Protein AF-A0A934EGH6-F1 (afdb_monomer)

Sequence (91 aa):
MLNAIQQASKSDNQLARLLSDASEYAHIYLLARQRQKGCDGMGELATMKEEFRAVVDKMIQYSQEKKYISQDALYDIDSLAGEIVKGQHPS

Secondary structure (DSSP, 8-state):
-HHHHHHHTTT-HHHHHHHHHHHHHHHHHHHHHHH--TTTTHHHHHHHHHHHHHHHHHHHHHHHHTTSS-TT----HHHHHHHHHHTT---

pLDDT: mean 88.47, std 11.52, range [35.78, 96.31]

Radius of gyration: 13.62 Å; Cα contacts (8 Å, |Δi|>4): 67; chains: 1; bounding box: 30×30×40 Å

Mean predicted aligned error: 4.58 Å

Structure (mmCIF, N/CA/C/O backbone):
data_AF-A0A934EGH6-F1
#
_entry.id   AF-A0A934EGH6-F1
#
loop_
_atom_site.group_PDB
_atom_site.id
_atom_site.type_symbol
_atom_site.label_atom_id
_atom_site.label_alt_id
_atom_site.label_comp_id
_atom_site.label_asym_id
_atom_site.label_entity_id
_atom_site.label_seq_id
_atom_site.pdbx_PDB_ins_code
_atom_site.Cartn_x
_atom_site.Cartn_y
_atom_site.Cartn_z
_atom_site.occupancy
_atom_site.B_iso_or_equiv
_atom_site.auth_seq_id
_atom_site.auth_comp_id
_atom_site.auth_asym_id
_atom_site.auth_atom_id
_atom_site.pdbx_PDB_model_num
ATOM 1 N N . MET A 1 1 ? -10.487 2.566 0.547 1.00 86.81 1 MET A N 1
ATOM 2 C CA . MET A 1 1 ? -9.591 1.637 1.272 1.00 86.81 1 MET A CA 1
ATOM 3 C C . MET A 1 1 ? -8.518 2.391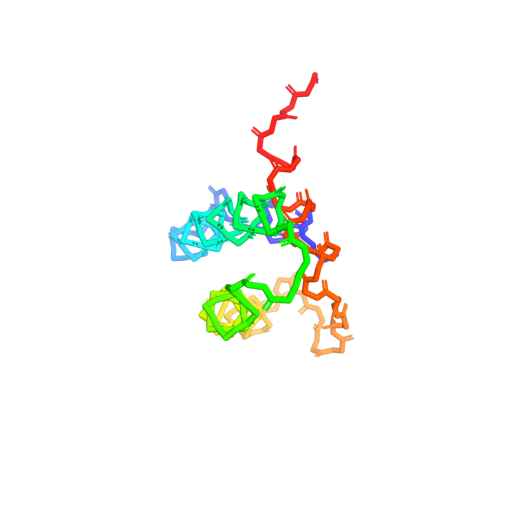 2.053 1.00 86.81 1 MET A C 1
ATOM 5 O O . MET A 1 1 ? -8.557 2.350 3.275 1.00 86.81 1 MET A O 1
ATOM 9 N N . LEU A 1 2 ? -7.615 3.119 1.383 1.00 88.69 2 LEU A N 1
ATOM 10 C CA . LEU A 1 2 ? -6.448 3.747 2.017 1.00 88.69 2 LEU A CA 1
ATOM 11 C C . LEU A 1 2 ? -6.788 4.685 3.189 1.00 88.69 2 LEU A C 1
ATOM 13 O O . LEU A 1 2 ? -6.161 4.589 4.234 1.00 88.69 2 LEU A O 1
ATOM 17 N N . ASN A 1 3 ? -7.836 5.509 3.079 1.00 90.00 3 ASN A N 1
ATOM 18 C CA . ASN A 1 3 ? -8.273 6.366 4.190 1.00 90.00 3 ASN A CA 1
ATOM 19 C C . ASN A 1 3 ? -8.609 5.570 5.470 1.00 90.00 3 ASN A C 1
ATOM 21 O O . ASN A 1 3 ? -8.266 5.995 6.565 1.00 90.00 3 ASN A O 1
ATOM 25 N N . ALA A 1 4 ? -9.240 4.395 5.354 1.00 91.62 4 ALA A N 1
ATOM 26 C CA . ALA A 1 4 ? -9.537 3.556 6.519 1.00 91.62 4 ALA A CA 1
ATOM 27 C C . ALA A 1 4 ? -8.249 3.010 7.158 1.00 91.62 4 ALA A C 1
ATOM 29 O O . ALA A 1 4 ? -8.111 3.035 8.378 1.00 91.62 4 ALA A O 1
ATOM 30 N N . ILE A 1 5 ? -7.283 2.607 6.326 1.00 92.38 5 ILE A N 1
ATOM 31 C CA . ILE A 1 5 ? -5.951 2.167 6.760 1.00 92.38 5 ILE A CA 1
ATOM 32 C C . ILE A 1 5 ? -5.216 3.301 7.491 1.00 92.38 5 ILE A C 1
ATOM 34 O O . ILE A 1 5 ? -4.708 3.089 8.587 1.00 92.38 5 ILE A O 1
ATOM 38 N N . GLN A 1 6 ? -5.221 4.517 6.936 1.00 92.25 6 GLN A N 1
ATOM 39 C CA . GLN A 1 6 ? -4.586 5.696 7.540 1.00 92.25 6 GLN A CA 1
ATOM 40 C C . GLN A 1 6 ? -5.234 6.128 8.861 1.00 92.25 6 GLN A C 1
ATOM 42 O O . GLN A 1 6 ? -4.561 6.644 9.750 1.00 92.25 6 GLN A O 1
ATOM 47 N N . GLN A 1 7 ? -6.551 5.966 9.004 1.00 93.19 7 GLN A N 1
ATOM 48 C CA . GLN A 1 7 ? -7.220 6.255 10.272 1.00 93.19 7 GLN A CA 1
ATOM 49 C C . GLN A 1 7 ? -6.888 5.186 11.316 1.00 93.19 7 GLN A C 1
ATOM 51 O O . GLN A 1 7 ? -6.552 5.530 12.447 1.00 93.19 7 GLN A O 1
ATOM 56 N N . ALA A 1 8 ? -6.916 3.906 10.935 1.00 93.44 8 ALA A N 1
ATOM 57 C CA . ALA A 1 8 ? -6.575 2.801 11.828 1.00 93.44 8 ALA A CA 1
ATOM 58 C C . ALA A 1 8 ? -5.104 2.848 12.281 1.00 93.44 8 ALA A C 1
ATOM 60 O O . ALA A 1 8 ? -4.809 2.604 13.452 1.00 93.44 8 ALA A O 1
ATOM 61 N N . SER A 1 9 ? -4.182 3.253 11.402 1.00 94.19 9 SER A N 1
ATOM 62 C CA . SER A 1 9 ? -2.754 3.355 11.724 1.00 94.19 9 SER A CA 1
ATOM 63 C C . SER A 1 9 ? -2.437 4.394 12.802 1.00 94.19 9 SER A C 1
ATOM 65 O O . SER A 1 9 ? -1.374 4.336 13.406 1.00 94.19 9 SER A O 1
ATOM 67 N N . LYS A 1 10 ? -3.339 5.342 13.090 1.00 93.69 10 LYS A N 1
ATOM 68 C CA . LYS A 1 10 ? -3.155 6.299 14.198 1.00 93.69 10 LYS A CA 1
ATOM 69 C C . LYS A 1 10 ? -3.208 5.634 15.573 1.00 93.69 10 LYS A C 1
ATOM 71 O O . LYS A 1 10 ? -2.761 6.227 16.550 1.00 93.69 10 LYS A O 1
ATOM 76 N N . SER A 1 11 ? -3.791 4.441 15.661 1.00 94.12 11 SER A N 1
ATOM 77 C CA . SER A 1 11 ? -3.955 3.697 16.914 1.00 94.12 11 SER A CA 1
ATOM 78 C C . SER A 1 11 ? -3.358 2.288 16.860 1.00 94.12 11 SER A C 1
ATOM 80 O O . SER A 1 11 ? -3.230 1.651 17.902 1.00 94.12 11 SER A O 1
ATOM 82 N N . ASP A 1 12 ? -2.964 1.810 15.678 1.00 95.88 12 ASP A N 1
ATOM 83 C CA . ASP A 1 12 ? -2.284 0.533 15.476 1.00 95.88 12 ASP A CA 1
ATOM 84 C C . ASP A 1 12 ? -0.844 0.764 14.986 1.00 95.88 12 ASP A C 1
ATOM 86 O O . ASP A 1 12 ? -0.599 1.090 13.822 1.00 95.88 12 ASP A O 1
ATOM 90 N N . ASN A 1 13 ? 0.121 0.571 15.890 1.00 95.62 13 ASN A N 1
ATOM 91 C CA . ASN A 1 13 ? 1.547 0.780 15.618 1.00 95.62 13 ASN A CA 1
ATOM 92 C C . ASN A 1 13 ? 2.104 -0.169 14.549 1.00 95.62 13 ASN A C 1
ATOM 94 O O . ASN A 1 13 ? 3.029 0.194 13.819 1.00 95.62 13 ASN A O 1
ATOM 98 N N . GLN A 1 14 ? 1.576 -1.392 14.459 1.00 95.69 14 GLN A N 1
ATOM 99 C CA . GLN A 1 14 ? 2.027 -2.347 13.453 1.00 95.69 14 GLN A CA 1
ATOM 100 C C . GLN A 1 14 ? 1.528 -1.919 12.074 1.00 95.69 14 GLN A C 1
ATOM 102 O O . GLN A 1 14 ? 2.303 -1.930 11.117 1.00 95.69 14 GLN A O 1
ATOM 107 N N . LEU A 1 15 ? 0.278 -1.462 11.985 1.00 95.50 15 LEU A N 1
ATOM 108 C CA . LEU A 1 15 ? -0.254 -0.898 10.751 1.00 95.50 15 LEU A CA 1
ATOM 109 C C . LEU A 1 15 ? 0.452 0.407 10.357 1.00 95.50 15 LEU A C 1
ATOM 111 O O . LEU A 1 15 ? 0.724 0.611 9.178 1.00 95.50 15 LEU A O 1
ATOM 115 N N . ALA A 1 16 ? 0.804 1.260 11.323 1.00 95.25 16 ALA A N 1
ATOM 116 C CA . ALA A 1 16 ? 1.597 2.465 11.076 1.00 95.25 16 ALA A CA 1
ATOM 117 C C . ALA A 1 16 ? 2.955 2.143 10.447 1.00 95.25 16 ALA A C 1
ATOM 119 O O . ALA A 1 16 ? 3.357 2.793 9.482 1.00 95.25 16 ALA A O 1
ATOM 120 N N . ARG A 1 17 ? 3.634 1.105 10.946 1.00 96.12 17 ARG A N 1
ATOM 121 C CA . ARG A 1 17 ? 4.897 0.637 10.372 1.00 96.12 17 ARG A CA 1
ATOM 122 C C . ARG A 1 17 ? 4.711 0.105 8.952 1.00 96.12 17 ARG A C 1
ATOM 124 O O . ARG A 1 17 ? 5.440 0.521 8.064 1.00 96.12 17 ARG A O 1
ATOM 131 N N . LEU A 1 18 ? 3.703 -0.740 8.724 1.00 96.31 18 LEU A N 1
ATOM 132 C CA . LEU A 1 18 ? 3.403 -1.277 7.391 1.00 96.31 18 LEU A CA 1
ATOM 133 C C . LEU A 1 18 ? 3.070 -0.169 6.382 1.00 96.31 18 LEU A C 1
ATOM 135 O O . LEU A 1 18 ? 3.508 -0.228 5.238 1.00 96.31 18 LEU A O 1
ATOM 139 N N . LEU A 1 19 ? 2.328 0.856 6.809 1.00 94.75 19 LEU A N 1
ATOM 140 C CA . LEU A 1 19 ? 2.012 2.017 5.981 1.00 94.75 19 LEU A CA 1
ATOM 141 C C . LEU A 1 19 ? 3.259 2.865 5.679 1.00 94.75 19 LEU A C 1
ATOM 143 O O . LEU A 1 19 ? 3.404 3.361 4.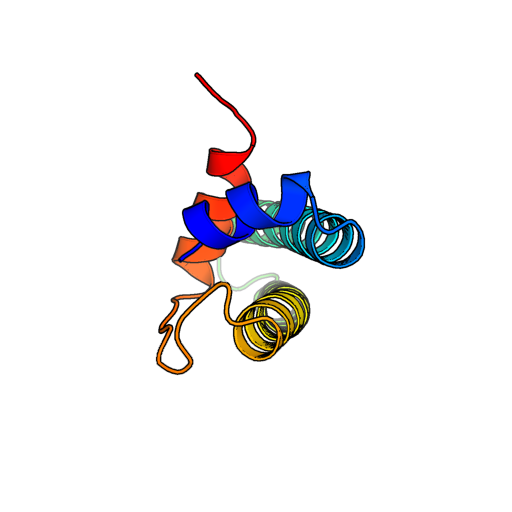562 1.00 94.75 19 LEU A O 1
ATOM 147 N N . SER A 1 20 ? 4.161 3.019 6.653 1.00 94.25 20 SER A N 1
ATOM 148 C CA . SER A 1 20 ? 5.449 3.693 6.459 1.00 94.25 20 SER A CA 1
ATOM 149 C C . SER A 1 20 ? 6.312 2.951 5.438 1.00 94.25 20 SER A C 1
ATOM 151 O O . SER A 1 20 ? 6.789 3.569 4.487 1.00 94.25 20 SER A O 1
ATOM 153 N N . ASP A 1 21 ? 6.449 1.632 5.587 1.00 94.94 21 ASP A N 1
ATOM 154 C CA . ASP A 1 21 ? 7.195 0.786 4.655 1.00 94.94 21 ASP A CA 1
ATOM 155 C C . ASP A 1 21 ? 6.574 0.884 3.250 1.00 94.94 21 ASP A C 1
ATOM 157 O O . ASP A 1 21 ? 7.262 1.189 2.279 1.00 94.94 21 ASP A O 1
ATOM 161 N N . ALA A 1 22 ? 5.248 0.742 3.128 1.00 95.25 2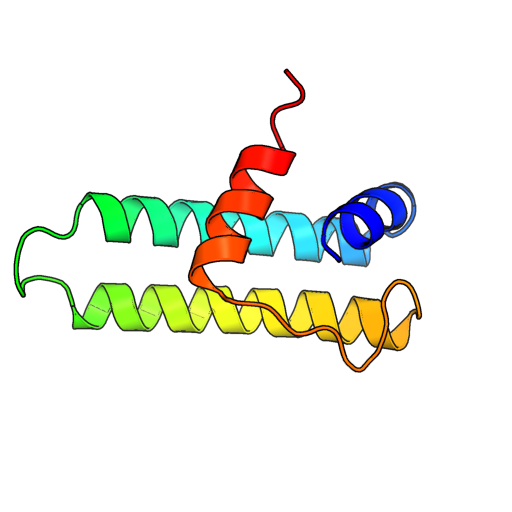2 ALA A N 1
ATOM 162 C CA . ALA A 1 22 ? 4.557 0.863 1.842 1.00 95.25 22 ALA A CA 1
ATOM 163 C C . ALA A 1 22 ? 4.813 2.224 1.174 1.00 95.25 22 ALA A C 1
ATOM 165 O O . ALA A 1 22 ? 4.961 2.299 -0.045 1.00 95.25 22 ALA A O 1
ATOM 166 N N . SER A 1 23 ? 4.908 3.298 1.958 1.00 94.81 23 SER A N 1
ATOM 167 C CA . SER A 1 23 ? 5.213 4.629 1.439 1.00 94.81 23 SER A CA 1
ATOM 168 C C . SER A 1 23 ? 6.646 4.786 0.943 1.00 94.81 23 SER A C 1
ATOM 170 O O . SER A 1 23 ? 6.860 5.492 -0.044 1.00 94.81 23 SER A O 1
ATOM 172 N N . GLU A 1 24 ? 7.625 4.178 1.608 1.00 94.81 24 GLU A N 1
ATOM 173 C CA . GLU A 1 24 ? 9.019 4.220 1.163 1.00 94.81 24 GLU A CA 1
ATOM 174 C C . GLU A 1 24 ? 9.167 3.511 -0.189 1.00 94.81 24 GLU A C 1
ATOM 176 O O . GLU A 1 24 ? 9.680 4.087 -1.152 1.00 94.81 24 GLU A O 1
ATOM 181 N N . TYR A 1 25 ? 8.601 2.307 -0.303 1.00 95.06 25 TYR A N 1
ATOM 182 C CA . TYR A 1 25 ? 8.616 1.547 -1.550 1.00 95.06 25 TYR A CA 1
ATOM 183 C C . TYR A 1 25 ? 7.805 2.236 -2.655 1.00 95.06 25 TYR A C 1
ATOM 185 O O . TYR A 1 25 ? 8.245 2.253 -3.805 1.00 95.06 25 TYR A O 1
ATOM 193 N N . ALA A 1 26 ? 6.676 2.878 -2.326 1.00 94.50 26 ALA A N 1
ATOM 194 C CA . ALA A 1 26 ? 5.911 3.678 -3.283 1.00 94.50 26 ALA A CA 1
ATOM 195 C C . ALA A 1 26 ? 6.737 4.848 -3.841 1.00 94.50 26 ALA A C 1
ATOM 197 O O . ALA A 1 26 ? 6.727 5.084 -5.051 1.00 94.50 26 ALA A O 1
ATOM 198 N N . HIS A 1 27 ? 7.486 5.562 -2.992 1.00 93.25 27 HIS A N 1
ATOM 199 C CA . HIS A 1 27 ? 8.377 6.633 -3.440 1.00 93.25 27 HIS A CA 1
ATOM 200 C C . HIS A 1 27 ? 9.476 6.113 -4.369 1.00 93.25 27 HIS A C 1
ATOM 202 O O . HIS A 1 27 ? 9.683 6.688 -5.439 1.00 93.25 27 HIS A O 1
ATOM 208 N N . ILE A 1 28 ? 10.155 5.025 -3.993 1.00 92.25 28 ILE A N 1
ATOM 209 C CA . ILE A 1 28 ? 11.217 4.415 -4.806 1.00 92.25 28 ILE A CA 1
ATOM 210 C C . ILE A 1 28 ? 10.658 3.986 -6.166 1.00 92.25 28 ILE A C 1
ATOM 212 O O . ILE A 1 28 ? 11.209 4.355 -7.206 1.00 92.25 28 ILE A O 1
ATOM 216 N N . TYR A 1 29 ? 9.523 3.285 -6.161 1.00 93.50 29 TYR A N 1
ATOM 217 C CA . TYR A 1 29 ? 8.842 2.829 -7.365 1.00 93.50 29 TYR A CA 1
ATOM 218 C C . TYR A 1 29 ? 8.464 3.992 -8.291 1.00 93.50 29 TYR A C 1
ATOM 220 O O . TYR A 1 29 ? 8.784 3.973 -9.481 1.00 93.50 29 TYR A O 1
ATOM 228 N N . LEU A 1 30 ? 7.828 5.039 -7.759 1.00 92.25 30 LEU A N 1
ATOM 229 C CA . LEU A 1 30 ? 7.412 6.195 -8.553 1.00 92.25 30 LEU A CA 1
ATOM 230 C C . LEU A 1 30 ? 8.605 6.985 -9.099 1.00 92.25 30 LEU A C 1
ATOM 232 O O . LEU A 1 30 ? 8.5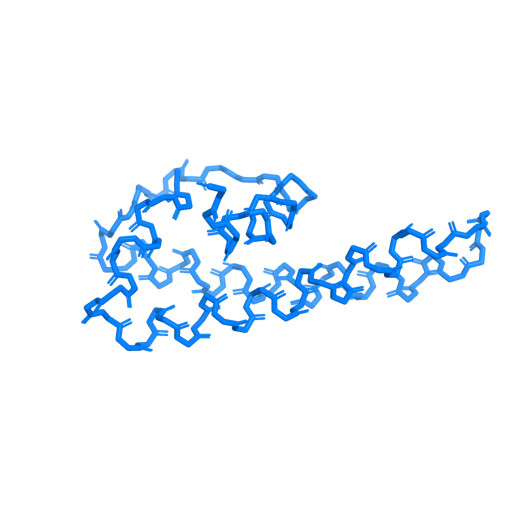50 7.450 -10.239 1.00 92.25 30 LEU A O 1
ATOM 236 N N . LEU A 1 31 ? 9.687 7.119 -8.327 1.00 90.94 31 LEU A N 1
ATOM 237 C CA . LEU A 1 31 ? 10.920 7.756 -8.791 1.00 90.94 31 LEU A CA 1
ATOM 238 C C . LEU A 1 31 ? 11.569 6.957 -9.923 1.00 90.94 31 LEU A C 1
ATOM 240 O O . LEU A 1 31 ? 11.960 7.544 -10.931 1.00 90.94 31 LEU A O 1
ATOM 244 N N . ALA A 1 32 ? 11.652 5.633 -9.791 1.00 89.56 32 ALA A N 1
ATOM 245 C CA . ALA A 1 32 ? 12.160 4.764 -10.847 1.00 89.56 32 ALA A CA 1
ATOM 246 C C . ALA A 1 32 ? 11.285 4.844 -12.105 1.00 89.56 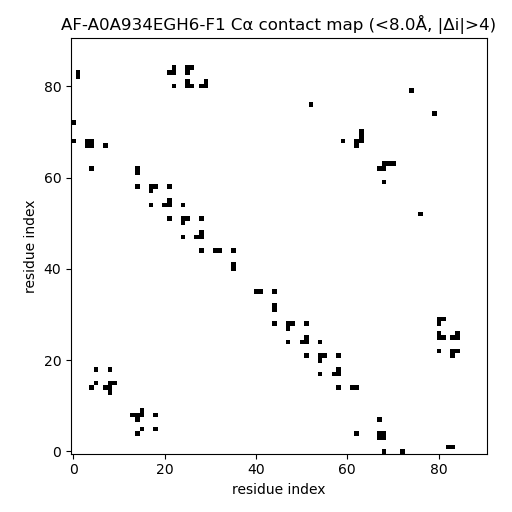32 ALA A C 1
ATOM 248 O O . ALA A 1 32 ? 11.807 5.025 -13.205 1.00 89.56 32 ALA A O 1
ATOM 249 N N . ARG A 1 33 ? 9.956 4.837 -11.940 1.00 89.25 33 ARG A N 1
ATOM 250 C CA . ARG A 1 33 ? 8.996 4.976 -13.045 1.00 89.25 33 ARG A CA 1
ATOM 251 C C . ARG A 1 33 ? 9.135 6.312 -13.776 1.00 89.25 33 ARG A C 1
ATOM 253 O O . ARG A 1 33 ? 9.024 6.349 -14.993 1.00 89.25 33 ARG A O 1
ATOM 260 N N . GLN A 1 34 ? 9.389 7.407 -13.056 1.00 87.88 34 GLN A N 1
ATOM 261 C CA . GLN A 1 34 ? 9.627 8.727 -13.659 1.00 87.88 34 GLN A CA 1
ATOM 262 C C . GLN A 1 34 ? 10.980 8.822 -14.378 1.00 87.88 34 GLN A C 1
ATOM 264 O O . GLN A 1 34 ? 11.111 9.564 -15.352 1.00 87.88 34 GLN A O 1
ATOM 269 N N . ARG A 1 35 ? 11.998 8.113 -13.879 1.00 84.56 35 ARG A N 1
ATOM 270 C CA . ARG A 1 35 ? 13.354 8.111 -14.449 1.00 84.56 35 ARG A CA 1
ATOM 271 C C . ARG A 1 35 ? 13.496 7.177 -15.643 1.00 84.56 35 ARG A C 1
ATOM 273 O O . ARG A 1 35 ? 14.392 7.400 -16.455 1.00 84.56 35 ARG A O 1
ATOM 280 N N . GLN A 1 36 ? 12.632 6.172 -15.758 1.00 79.38 36 GLN A N 1
ATOM 281 C CA . GLN A 1 36 ? 12.618 5.264 -16.892 1.00 79.38 36 GLN A CA 1
ATOM 282 C C . GLN A 1 36 ? 12.380 6.045 -18.194 1.00 79.38 36 GLN A C 1
ATOM 284 O O . GLN A 1 36 ? 11.328 6.650 -18.403 1.00 79.38 36 GLN A O 1
ATOM 289 N N . LYS A 1 37 ? 13.374 6.026 -19.085 1.00 71.69 37 LYS A N 1
ATOM 290 C CA . LYS A 1 37 ? 13.285 6.576 -20.441 1.00 71.69 37 LYS A CA 1
ATOM 291 C C . LYS A 1 37 ? 13.527 5.444 -21.435 1.00 71.69 37 LYS A C 1
ATOM 293 O O . LYS A 1 37 ? 14.640 4.942 -21.539 1.00 71.69 37 LYS A O 1
ATOM 298 N N . GLY A 1 38 ? 12.500 5.065 -22.193 1.00 70.06 38 GLY A N 1
ATOM 299 C CA . GLY A 1 38 ? 12.598 3.967 -23.162 1.00 70.06 38 GLY A CA 1
ATOM 300 C C . GLY A 1 38 ? 12.596 2.579 -22.508 1.00 70.06 38 GLY A C 1
ATOM 301 O O . GLY A 1 38 ? 12.012 2.400 -21.445 1.00 70.06 38 GLY A O 1
ATOM 302 N N . CYS A 1 39 ? 13.207 1.586 -23.166 1.00 69.50 39 CYS A N 1
ATOM 303 C CA . CYS A 1 39 ? 13.235 0.189 -22.692 1.00 69.50 39 CYS A CA 1
ATOM 304 C C . CYS A 1 39 ? 14.310 -0.087 -21.624 1.00 69.50 39 CYS A C 1
ATOM 306 O O . CYS A 1 39 ? 14.323 -1.167 -21.032 1.00 69.50 39 CYS A O 1
ATOM 308 N N . ASP A 1 40 ? 15.214 0.862 -21.387 1.00 65.62 40 ASP A N 1
ATOM 309 C CA . ASP A 1 40 ? 16.285 0.723 -20.403 1.00 65.62 40 ASP A CA 1
ATOM 310 C C . ASP A 1 40 ? 15.704 0.717 -18.974 1.00 65.62 40 ASP A C 1
ATOM 312 O O . ASP A 1 40 ? 14.759 1.454 -18.674 1.00 65.62 40 ASP A O 1
ATOM 316 N N . GLY A 1 41 ? 16.197 -0.169 -18.105 1.00 71.62 41 GLY A N 1
ATOM 317 C CA . GLY A 1 41 ? 15.704 -0.310 -16.727 1.00 71.62 41 GLY A CA 1
ATOM 318 C C . GLY A 1 41 ? 14.313 -0.950 -16.561 1.00 71.62 41 GLY A C 1
ATOM 319 O O . GLY A 1 41 ? 13.754 -0.908 -15.466 1.00 71.62 41 GLY A O 1
ATOM 320 N N . MET A 1 42 ? 13.724 -1.563 -17.602 1.00 78.00 42 MET A N 1
ATOM 321 C CA . MET A 1 42 ? 12.407 -2.229 -17.497 1.00 78.00 42 MET A CA 1
ATOM 322 C C . MET A 1 42 ? 12.395 -3.402 -16.506 1.00 78.00 42 MET A C 1
ATOM 324 O O . MET A 1 42 ? 11.406 -3.583 -15.799 1.00 78.00 42 MET A O 1
ATOM 328 N N . GLY A 1 43 ? 13.497 -4.155 -16.415 1.00 84.81 43 GLY A N 1
ATOM 329 C CA . GLY A 1 43 ? 13.651 -5.228 -15.428 1.00 84.81 43 GLY A CA 1
ATOM 330 C C . GLY A 1 43 ? 13.728 -4.699 -13.995 1.00 84.81 43 GLY A C 1
ATOM 331 O O . GLY A 1 43 ? 13.015 -5.181 -13.126 1.00 84.81 43 GLY A O 1
ATOM 332 N N . GLU A 1 44 ? 14.521 -3.653 -13.758 1.00 86.25 44 GLU A N 1
ATOM 333 C CA . GLU A 1 44 ? 14.649 -3.036 -12.430 1.00 86.25 44 GLU A CA 1
ATOM 334 C C . GLU A 1 44 ? 13.333 -2.409 -11.963 1.00 86.25 44 GLU A C 1
ATOM 336 O O . GLU A 1 44 ? 12.940 -2.577 -10.809 1.00 86.25 44 GLU A O 1
ATOM 341 N N . LEU A 1 45 ? 12.608 -1.740 -12.867 1.00 90.12 45 LEU A N 1
ATOM 342 C CA . LEU A 1 45 ? 11.292 -1.193 -12.554 1.00 90.12 45 LEU A CA 1
ATOM 343 C C . LEU A 1 45 ? 10.282 -2.297 -12.211 1.00 90.12 45 LEU A C 1
ATOM 345 O O . LEU A 1 45 ? 9.468 -2.107 -11.306 1.00 90.12 45 LEU A O 1
ATOM 349 N N . ALA A 1 46 ? 10.324 -3.431 -12.918 1.00 90.38 46 ALA A N 1
ATOM 350 C CA . ALA A 1 46 ? 9.480 -4.581 -12.608 1.00 90.38 46 ALA A CA 1
ATOM 351 C C . ALA A 1 46 ? 9.788 -5.123 -11.205 1.00 90.38 46 ALA A C 1
ATOM 353 O O . ALA A 1 46 ? 8.867 -5.236 -10.400 1.00 90.38 46 ALA A O 1
ATOM 354 N N . THR A 1 47 ? 11.066 -5.313 -10.868 1.00 91.75 47 THR A N 1
ATOM 355 C CA . THR A 1 47 ? 11.481 -5.736 -9.523 1.00 91.75 47 THR A CA 1
ATOM 356 C C . THR A 1 47 ? 10.997 -4.761 -8.448 1.00 91.75 47 THR A C 1
ATOM 358 O O . THR A 1 47 ? 10.399 -5.176 -7.461 1.00 91.75 47 THR A O 1
ATOM 361 N N . MET A 1 48 ? 11.174 -3.449 -8.641 1.00 93.00 48 MET A N 1
ATOM 362 C CA . MET A 1 48 ? 10.699 -2.447 -7.673 1.00 93.00 48 MET A CA 1
ATOM 363 C C . MET A 1 48 ? 9.174 -2.454 -7.523 1.00 93.00 48 MET A C 1
ATOM 365 O O . MET A 1 48 ? 8.659 -2.241 -6.424 1.00 93.00 48 MET A O 1
ATOM 369 N N . LYS A 1 49 ? 8.444 -2.712 -8.614 1.00 94.31 49 LYS A N 1
ATOM 370 C CA . LYS A 1 49 ? 6.987 -2.865 -8.589 1.00 94.31 49 LYS A CA 1
ATOM 371 C C . LYS A 1 49 ? 6.570 -4.094 -7.781 1.00 94.31 49 LYS A C 1
ATOM 373 O O . LYS A 1 49 ? 5.606 -4.010 -7.023 1.00 94.31 49 LYS A O 1
ATOM 378 N N 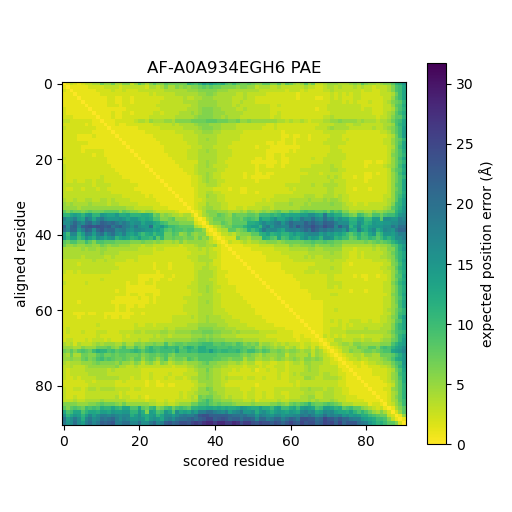. GLU A 1 50 ? 7.271 -5.213 -7.941 1.00 94.94 50 GLU A N 1
ATOM 379 C CA . GLU A 1 50 ? 7.006 -6.450 -7.200 1.00 94.94 50 GLU A CA 1
ATOM 380 C C . GLU A 1 50 ? 7.303 -6.298 -5.707 1.00 94.94 50 GLU A C 1
ATOM 382 O O . GLU A 1 50 ? 6.463 -6.655 -4.883 1.00 94.94 50 GLU A O 1
ATOM 387 N N . GLU A 1 51 ? 8.430 -5.681 -5.356 1.00 94.56 51 GLU A N 1
ATOM 388 C CA . GLU A 1 51 ? 8.788 -5.402 -3.963 1.00 94.56 51 GLU A CA 1
ATOM 389 C C . GLU A 1 51 ? 7.761 -4.476 -3.294 1.00 94.56 51 GLU A C 1
ATOM 391 O O . GLU A 1 51 ? 7.262 -4.764 -2.203 1.00 94.56 51 GLU A O 1
ATOM 396 N N . PHE A 1 52 ? 7.360 -3.398 -3.978 1.00 95.44 52 PHE A N 1
ATOM 397 C CA . PHE A 1 52 ? 6.298 -2.517 -3.493 1.00 95.44 52 PHE A CA 1
ATOM 398 C C . PHE A 1 52 ? 4.971 -3.267 -3.316 1.00 95.44 52 PHE A C 1
ATOM 400 O O . PHE A 1 52 ? 4.314 -3.136 -2.278 1.00 95.44 52 PHE A O 1
ATOM 407 N N . ARG A 1 53 ? 4.595 -4.101 -4.291 1.00 96.12 53 ARG A N 1
ATOM 408 C CA . ARG A 1 53 ? 3.390 -4.930 -4.212 1.00 96.12 53 ARG A CA 1
ATOM 409 C C . ARG A 1 53 ? 3.427 -5.870 -3.012 1.00 96.12 53 ARG A C 1
ATOM 411 O O . ARG A 1 53 ? 2.439 -5.938 -2.290 1.00 96.12 53 ARG A O 1
ATOM 418 N N . ALA A 1 54 ? 4.554 -6.525 -2.747 1.00 95.75 54 ALA A N 1
ATOM 419 C CA . ALA A 1 54 ? 4.690 -7.433 -1.613 1.00 95.75 54 ALA A CA 1
ATOM 420 C C . ALA A 1 54 ? 4.477 -6.724 -0.263 1.00 95.75 54 ALA A C 1
ATOM 422 O O . ALA A 1 54 ? 3.895 -7.300 0.660 1.00 95.75 54 ALA A O 1
ATOM 423 N N . VAL A 1 55 ? 4.923 -5.471 -0.131 1.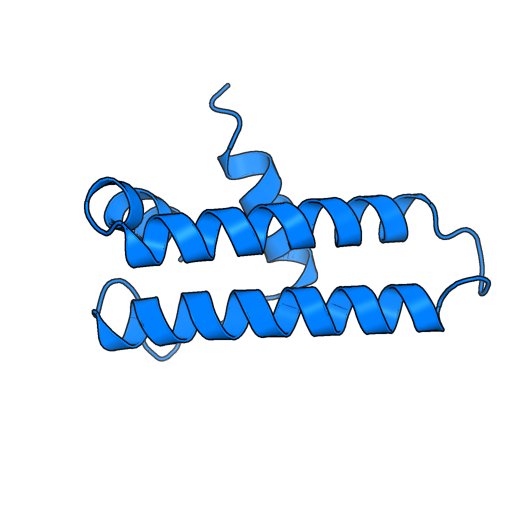00 95.75 55 VAL A N 1
ATOM 424 C CA . VAL A 1 55 ? 4.688 -4.664 1.077 1.00 95.75 55 VAL A CA 1
ATOM 425 C C . VAL A 1 55 ? 3.219 -4.242 1.187 1.00 95.75 55 VAL A C 1
ATOM 427 O O . VAL A 1 55 ? 2.624 -4.351 2.262 1.00 95.75 55 VAL A O 1
ATOM 430 N N . VAL A 1 56 ? 2.605 -3.822 0.079 1.00 95.62 56 VAL A N 1
ATOM 431 C CA . VAL A 1 56 ? 1.177 -3.472 0.026 1.00 95.62 56 VAL A CA 1
ATOM 432 C C . VAL A 1 56 ? 0.290 -4.669 0.362 1.00 95.62 56 VAL A C 1
ATOM 434 O O . VAL A 1 56 ? -0.633 -4.523 1.162 1.00 95.62 56 VAL A O 1
ATOM 437 N N . ASP A 1 57 ? 0.583 -5.848 -0.185 1.00 94.94 57 ASP A N 1
ATOM 438 C CA . ASP A 1 57 ? -0.164 -7.076 0.096 1.00 94.94 57 ASP A CA 1
ATOM 439 C C . ASP A 1 57 ? -0.135 -7.402 1.592 1.00 94.94 57 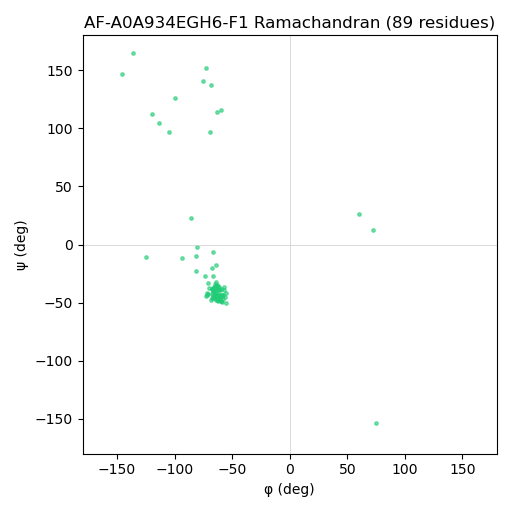ASP A C 1
ATOM 441 O O . ASP A 1 57 ? -1.181 -7.666 2.186 1.00 94.94 57 ASP A O 1
ATOM 445 N N . LYS A 1 58 ? 1.028 -7.274 2.246 1.00 95.62 58 LYS A N 1
ATOM 446 C CA . LYS A 1 58 ? 1.143 -7.443 3.706 1.00 95.62 58 LYS A CA 1
ATOM 447 C C . LYS A 1 58 ? 0.300 -6.423 4.475 1.00 95.62 58 LYS A C 1
ATOM 449 O O . LYS A 1 58 ? -0.371 -6.789 5.439 1.00 95.62 58 LYS A O 1
ATOM 454 N N . MET A 1 59 ? 0.319 -5.155 4.063 1.00 95.75 59 MET A N 1
ATOM 455 C CA . MET A 1 59 ? -0.479 -4.093 4.688 1.00 95.75 59 MET A CA 1
ATOM 456 C C . MET A 1 59 ? -1.986 -4.355 4.551 1.00 95.75 59 MET A C 1
ATOM 458 O O . MET A 1 59 ? -2.736 -4.200 5.519 1.00 95.75 59 MET A O 1
ATOM 462 N N . ILE A 1 60 ? -2.436 -4.755 3.361 1.00 94.38 60 ILE A N 1
ATOM 463 C CA . ILE A 1 60 ? -3.845 -5.037 3.066 1.00 94.38 60 ILE A CA 1
ATOM 464 C C . ILE A 1 60 ? -4.302 -6.282 3.813 1.00 94.38 60 ILE A C 1
ATOM 466 O O . ILE A 1 60 ? -5.323 -6.219 4.496 1.00 94.38 60 ILE A O 1
ATOM 470 N N . GLN A 1 61 ? -3.525 -7.364 3.764 1.00 95.12 61 GLN A N 1
ATOM 471 C CA . GLN A 1 61 ? -3.820 -8.591 4.498 1.00 95.12 61 GLN A CA 1
ATOM 472 C C . GLN A 1 61 ? -3.976 -8.301 5.994 1.00 95.12 61 GLN A C 1
ATOM 474 O O . GLN A 1 61 ? -5.009 -8.627 6.576 1.00 95.12 61 GLN A O 1
ATOM 479 N N . TYR A 1 62 ? -3.017 -7.593 6.599 1.00 96.00 62 TYR A N 1
ATOM 480 C CA . TYR A 1 62 ? -3.104 -7.220 8.011 1.00 96.00 62 TYR A CA 1
ATOM 481 C C . TYR A 1 62 ? -4.366 -6.398 8.311 1.00 96.00 62 TYR A C 1
ATOM 483 O O . TYR A 1 62 ? -5.075 -6.636 9.291 1.00 96.00 62 TYR A O 1
ATOM 491 N N . SER A 1 63 ? -4.684 -5.442 7.435 1.00 94.75 63 SER A N 1
ATOM 492 C CA . SER A 1 63 ? -5.873 -4.597 7.572 1.00 94.75 63 SER A CA 1
ATOM 493 C C . SER A 1 63 ? -7.177 -5.396 7.470 1.00 94.75 63 SER A C 1
ATOM 495 O O . SER A 1 63 ? -8.147 -5.074 8.157 1.00 94.75 63 SER A O 1
ATOM 497 N N . GLN A 1 64 ? -7.212 -6.441 6.643 1.00 94.44 64 GLN A N 1
ATOM 498 C CA . GLN A 1 64 ? -8.348 -7.355 6.514 1.00 94.44 64 GLN A CA 1
ATOM 499 C C . GLN A 1 64 ? -8.487 -8.260 7.743 1.00 94.44 64 GLN A C 1
ATOM 501 O O . GLN A 1 64 ? -9.591 -8.402 8.270 1.00 94.44 64 GLN A O 1
ATOM 506 N N . GLU A 1 65 ? -7.384 -8.815 8.251 1.00 95.12 65 GLU A N 1
ATOM 507 C CA . GLU A 1 65 ? -7.368 -9.642 9.467 1.00 95.12 65 GLU A CA 1
ATOM 508 C C . GLU A 1 65 ? -7.884 -8.865 10.686 1.00 95.12 65 GLU A C 1
ATOM 510 O O . GLU A 1 65 ? -8.651 -9.388 11.499 1.00 95.12 65 GLU A O 1
ATOM 515 N N . LYS A 1 66 ? -7.531 -7.579 10.777 1.00 94.50 66 LYS A N 1
ATOM 516 C CA . LYS A 1 66 ? -8.023 -6.653 11.807 1.00 94.50 66 LYS A CA 1
ATOM 517 C C . LYS A 1 66 ? -9.417 -6.084 11.528 1.00 94.50 66 LYS A C 1
ATOM 519 O O . LYS A 1 66 ? -9.946 -5.358 12.367 1.00 94.50 66 LYS A O 1
ATOM 524 N N . LYS A 1 67 ? -10.027 -6.425 10.387 1.00 94.06 67 LYS A N 1
ATOM 525 C CA . LYS A 1 67 ? -11.341 -5.937 9.932 1.00 94.06 67 LYS A CA 1
ATOM 526 C C . LYS A 1 67 ? -11.418 -4.414 9.756 1.00 94.06 67 LYS A C 1
ATOM 528 O O . LYS A 1 67 ? -12.501 -3.839 9.842 1.00 94.06 67 LYS A O 1
ATOM 533 N N . TYR A 1 68 ? -10.290 -3.753 9.489 1.00 92.44 68 TYR A N 1
ATOM 534 C CA . TYR A 1 68 ? -10.259 -2.325 9.150 1.00 92.44 68 TYR A CA 1
ATOM 535 C C . TYR A 1 68 ? -10.784 -2.053 7.737 1.00 92.44 68 TYR A C 1
ATOM 537 O O . TYR A 1 68 ? -11.301 -0.971 7.463 1.00 92.44 68 TYR A O 1
ATOM 545 N N . ILE A 1 69 ? -10.659 -3.035 6.841 1.00 92.56 69 ILE A N 1
ATOM 546 C CA . ILE A 1 69 ? -11.163 -2.992 5.466 1.00 92.56 69 ILE A CA 1
ATOM 547 C C . ILE A 1 69 ? -11.841 -4.317 5.100 1.00 92.56 69 ILE A C 1
ATOM 549 O O . ILE A 1 69 ? -11.665 -5.329 5.778 1.00 92.56 69 ILE A O 1
ATOM 553 N N . SER A 1 70 ? -12.611 -4.315 4.012 1.00 90.25 70 SER A N 1
ATOM 554 C CA . SER A 1 70 ? -13.274 -5.512 3.485 1.00 90.25 70 SER A CA 1
ATOM 555 C C . SER A 1 70 ? -12.288 -6.480 2.816 1.00 90.25 70 SER A C 1
ATOM 557 O O . SER A 1 70 ? -11.267 -6.061 2.269 1.00 90.25 70 SER A O 1
ATOM 559 N N . GLN A 1 71 ? -12.619 -7.776 2.824 1.00 84.88 71 GLN A N 1
ATOM 560 C CA . GLN A 1 71 ? -11.811 -8.820 2.173 1.00 84.88 71 GLN A CA 1
ATOM 561 C C . GLN A 1 71 ? -11.788 -8.694 0.637 1.00 84.88 71 GLN A C 1
ATOM 563 O O . GLN A 1 71 ? -10.780 -9.012 0.019 1.00 84.88 71 GLN A O 1
ATOM 568 N N . ASP A 1 72 ? -12.831 -8.118 0.036 1.00 84.38 72 ASP A N 1
ATOM 569 C CA . ASP A 1 72 ? -12.936 -7.828 -1.406 1.00 84.38 72 ASP A CA 1
ATOM 570 C C . ASP A 1 72 ? -12.303 -6.487 -1.824 1.00 84.38 72 ASP A C 1
ATOM 572 O O . ASP A 1 72 ? -12.683 -5.875 -2.824 1.00 84.38 72 ASP A O 1
ATOM 576 N N . ALA A 1 73 ? -11.357 -5.964 -1.044 1.00 81.19 73 ALA A N 1
ATOM 577 C CA . ALA A 1 73 ? -10.694 -4.713 -1.386 1.00 81.19 73 ALA A CA 1
ATOM 578 C C . ALA A 1 73 ? -9.790 -4.891 -2.621 1.00 81.19 73 ALA A C 1
ATOM 580 O O . ALA A 1 73 ? -8.642 -5.315 -2.517 1.00 81.19 73 ALA A O 1
ATOM 581 N N . LEU A 1 74 ? -10.319 -4.541 -3.794 1.00 84.00 74 LEU A N 1
ATOM 582 C CA . LEU A 1 74 ? -9.556 -4.453 -5.035 1.00 84.00 74 LEU A CA 1
ATOM 583 C C . LEU A 1 74 ? -8.699 -3.188 -5.039 1.00 84.00 74 LEU A C 1
ATOM 585 O O . LEU A 1 74 ? -9.145 -2.114 -4.624 1.00 84.00 74 LEU A O 1
ATOM 589 N N . TYR A 1 75 ? -7.479 -3.310 -5.549 1.00 87.06 75 TYR A N 1
ATOM 590 C CA . TYR A 1 75 ? -6.574 -2.185 -5.705 1.00 87.06 75 TYR A CA 1
ATOM 591 C C . TYR A 1 75 ? -5.714 -2.351 -6.958 1.00 87.06 75 TYR A C 1
ATOM 593 O O . TYR A 1 75 ? -5.350 -3.460 -7.350 1.00 87.06 75 TYR A O 1
ATOM 601 N N . ASP A 1 76 ? -5.396 -1.222 -7.579 1.00 92.62 76 ASP A N 1
ATOM 602 C CA . ASP A 1 76 ? -4.387 -1.126 -8.626 1.00 92.62 76 ASP A CA 1
ATOM 603 C C . ASP A 1 76 ? -3.099 -0.595 -7.997 1.00 92.62 76 ASP A C 1
ATOM 605 O O . ASP A 1 76 ? -3.108 0.441 -7.329 1.00 92.62 76 ASP A O 1
ATOM 609 N N . ILE A 1 77 ? -1.996 -1.316 -8.182 1.00 92.31 77 ILE A N 1
ATOM 610 C CA . ILE A 1 77 ? -0.732 -0.996 -7.515 1.00 92.31 77 ILE A CA 1
ATOM 611 C C . ILE A 1 77 ? -0.181 0.364 -7.972 1.00 92.31 77 ILE A C 1
ATOM 613 O O . ILE A 1 77 ? 0.329 1.126 -7.156 1.00 92.31 77 ILE A O 1
ATOM 617 N N . ASP A 1 78 ? -0.343 0.715 -9.250 1.00 91.44 78 ASP A N 1
ATOM 618 C CA . ASP A 1 78 ? 0.122 1.982 -9.816 1.00 91.44 78 ASP A CA 1
ATOM 619 C C . ASP A 1 78 ? -0.630 3.187 -9.235 1.00 91.44 78 ASP A C 1
ATOM 621 O O . ASP A 1 78 ? -0.021 4.191 -8.849 1.00 91.44 78 ASP A O 1
ATOM 625 N N . SER A 1 79 ? -1.955 3.078 -9.155 1.00 90.81 79 SER A N 1
ATOM 626 C CA . SER A 1 79 ? -2.835 4.091 -8.574 1.00 90.81 79 SER A CA 1
ATOM 627 C C . SER A 1 79 ? -2.586 4.231 -7.075 1.00 90.81 79 SER A C 1
ATOM 629 O O . SER A 1 79 ? -2.412 5.347 -6.580 1.00 90.81 79 SER A O 1
ATOM 631 N N . LEU A 1 80 ? -2.465 3.102 -6.370 1.00 92.50 80 LEU A N 1
ATOM 632 C CA . LEU A 1 80 ? -2.251 3.083 -4.929 1.00 92.50 80 LEU A CA 1
ATOM 633 C C . LEU A 1 80 ? -0.904 3.702 -4.537 1.00 92.50 80 LEU A C 1
ATOM 635 O O . LEU A 1 80 ? -0.853 4.427 -3.547 1.00 92.50 80 LEU A O 1
ATOM 639 N N . ALA A 1 81 ? 0.168 3.490 -5.313 1.00 92.94 81 ALA A N 1
ATOM 640 C CA . ALA A 1 81 ? 1.456 4.146 -5.061 1.00 92.94 81 ALA A CA 1
ATOM 641 C C . ALA A 1 81 ? 1.305 5.675 -5.037 1.00 92.94 81 ALA A C 1
ATOM 643 O O . ALA A 1 81 ? 1.809 6.354 -4.141 1.00 92.94 81 ALA A O 1
ATOM 644 N N . GLY A 1 82 ? 0.561 6.215 -6.009 1.00 91.62 82 GLY A N 1
ATOM 645 C CA . GLY A 1 82 ? 0.263 7.641 -6.087 1.00 91.62 82 GLY A CA 1
ATOM 646 C C . GLY A 1 82 ? -0.594 8.131 -4.919 1.00 91.62 82 GLY A C 1
ATOM 647 O O . GLY A 1 82 ? -0.325 9.200 -4.375 1.00 91.62 82 GLY A O 1
ATOM 648 N N . GLU A 1 83 ? -1.607 7.364 -4.519 1.00 91.44 83 GLU A N 1
ATOM 649 C CA . GLU A 1 83 ? -2.467 7.703 -3.381 1.00 91.44 83 GLU A CA 1
ATOM 650 C C . GLU A 1 83 ? -1.720 7.666 -2.041 1.00 91.44 83 GLU A C 1
ATOM 652 O O . GLU A 1 83 ? -1.903 8.576 -1.235 1.00 91.44 83 GLU A O 1
ATOM 657 N N . ILE A 1 84 ? -0.850 6.675 -1.812 1.00 90.94 84 ILE A N 1
ATOM 658 C CA . ILE A 1 84 ? -0.030 6.563 -0.593 1.00 90.94 84 ILE A CA 1
ATOM 659 C C . ILE A 1 84 ? 0.877 7.785 -0.448 1.00 90.94 84 ILE A C 1
ATOM 661 O O . ILE A 1 84 ? 0.899 8.407 0.613 1.00 90.94 84 ILE A O 1
ATOM 665 N N . VAL A 1 85 ? 1.570 8.168 -1.522 1.00 88.44 85 VAL A N 1
ATOM 666 C CA . VAL A 1 85 ? 2.474 9.326 -1.510 1.00 88.44 85 VAL A CA 1
ATOM 667 C C . VAL A 1 85 ? 1.710 10.643 -1.339 1.00 88.44 85 VAL A C 1
ATOM 669 O O . VAL A 1 85 ? 2.116 11.499 -0.553 1.00 88.44 85 VAL A O 1
ATOM 672 N N . LYS A 1 86 ? 0.571 10.814 -2.024 1.00 83.69 86 LYS A N 1
ATOM 673 C CA . LYS A 1 86 ? -0.265 12.023 -1.894 1.00 83.69 86 LYS A CA 1
ATOM 674 C C . LYS A 1 86 ? -0.919 12.136 -0.518 1.00 83.69 86 LYS A C 1
ATOM 676 O O . LYS A 1 86 ? -0.993 13.229 0.031 1.00 83.69 86 LYS A O 1
ATOM 681 N N . GLY A 1 87 ? -1.363 11.018 0.050 1.00 69.88 87 GLY A N 1
ATOM 682 C CA . GLY A 1 87 ? -2.053 10.959 1.337 1.00 69.88 87 GLY A CA 1
ATOM 683 C C . GLY A 1 87 ? -1.190 11.330 2.546 1.00 69.88 87 GLY A C 1
ATOM 684 O O . GLY A 1 87 ? -1.730 11.418 3.646 1.00 69.88 87 GLY A O 1
ATOM 685 N N . GLN A 1 88 ? 0.120 11.542 2.367 1.00 61.28 88 GLN A N 1
ATOM 686 C CA . GLN A 1 88 ? 1.035 12.015 3.412 1.00 61.28 88 GLN A CA 1
ATOM 687 C C . GLN A 1 88 ? 1.232 13.538 3.439 1.00 61.28 88 GLN A C 1
ATOM 689 O O . GLN A 1 88 ? 1.758 14.051 4.424 1.00 61.28 88 GLN A O 1
ATOM 694 N N . HIS A 1 89 ? 0.786 14.272 2.415 1.00 44.59 89 HIS A N 1
ATOM 695 C CA . HIS A 1 89 ? 0.742 15.734 2.440 1.00 44.59 89 HIS A CA 1
ATOM 696 C C . HIS A 1 89 ? -0.708 16.196 2.637 1.00 44.59 89 HIS A C 1
ATOM 698 O O . HIS A 1 89 ? -1.455 16.274 1.659 1.00 44.59 89 HIS A O 1
ATOM 704 N N . PRO A 1 90 ? -1.143 16.519 3.869 1.00 42.06 90 PRO A N 1
ATOM 705 C CA . PRO A 1 90 ? -2.319 17.358 4.024 1.00 42.06 90 PRO A CA 1
ATOM 706 C C . PRO A 1 90 ? -1.981 18.724 3.409 1.00 42.06 90 PRO A C 1
ATOM 708 O O . PRO A 1 90 ? -1.060 19.399 3.866 1.00 42.06 90 PRO A O 1
ATOM 711 N N . SER A 1 91 ? -2.662 19.074 2.315 1.00 35.78 91 SER A N 1
ATOM 712 C CA . SER A 1 91 ? -2.738 20.471 1.865 1.00 35.78 91 SER A CA 1
ATOM 713 C C . SER A 1 91 ? -3.551 21.291 2.858 1.00 35.78 91 SER A C 1
ATOM 715 O O . SER A 1 91 ? -4.512 20.717 3.425 1.00 35.78 91 SER A O 1
#

Foldseek 3Di:
DVVLLVVVCVPDVVSVVLLVVLLVLLVVLVVQVVVDDPPPCPVVSVVSLVVSVVSVVVSVVVCVVVPSDPPPDDDDSNVVSVVSNVVVDDD

Solvent-accessible surface area (backbone atoms only — not comparable to full-atom values): 5136 Å² total; per-residue (Å²): 109,67,68,47,54,62,59,50,25,76,79,31,70,69,51,36,50,36,53,50,53,34,38,52,34,24,50,54,34,53,52,47,62,70,66,51,65,80,79,55,62,54,68,60,47,47,52,39,48,49,55,29,47,55,40,43,50,52,41,50,51,52,32,33,77,71,61,61,43,65,88,84,67,80,80,55,70,75,61,46,33,53,48,52,58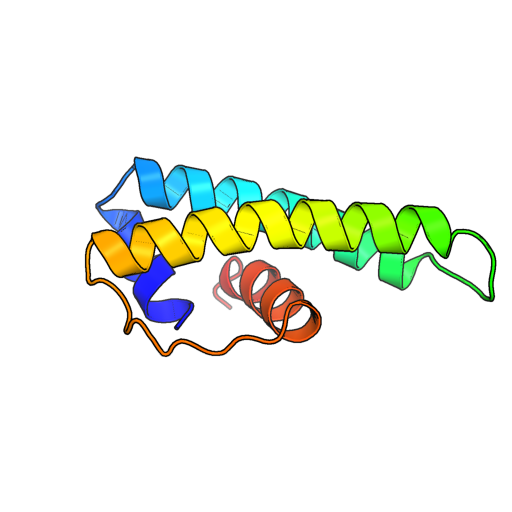,51,72,71,56,84,126

Nearest PDB structures (foldseek):
  9g8m-assembly1_SN  TM=6.283E-01  e=3.387E-01  Homo sapiens
  6p5n-assembly1_O  TM=6.271E-01  e=5.819E-01  Oryctolagus cuniculus
  7r81-assembly1_O2  TM=6.379E-01  e=9.996E-01  Neurospora crassa
  5m1j-assembly1_N2  TM=6.475E-01  e=1.523E+00  Saccharomyces cerevisiae
  7a1g-assembly1_Y  TM=6.365E-01  e=1.617E+00  Saccharomyces cerevisiae S288C